Protein AF-A0A1F7GZX6-F1 (afdb_monomer)

Radius of gyration: 33.2 Å; Cα contacts (8 Å, |Δi|>4): 77; chains: 1; bounding box: 100×64×68 Å

pLDDT: mean 72.7, std 20.12, range [37.22, 95.75]

Solvent-accessible surface area (backbone atoms only — not comparable to full-atom values): 9845 Å² total; per-residue (Å²): 137,83,87,82,87,82,84,88,86,87,87,89,81,90,82,88,84,86,84,89,88,84,90,81,92,78,90,77,80,75,74,78,78,74,80,84,77,71,100,73,70,53,73,35,57,53,48,52,51,48,53,53,52,54,52,51,50,48,48,54,53,42,68,72,39,91,84,58,55,70,66,59,52,49,50,54,52,51,52,45,60,73,53,58,56,88,92,47,51,58,67,56,44,49,62,33,50,65,52,60,30,73,95,33,71,85,39,44,70,55,36,55,51,51,53,51,52,46,44,56,64,53,52,50,49,52,50,49,52,33,48,52,26,49,77,69,69,36,52,70,63,24,50,53,53,51,48,56,57,47,50,64,61,66,74,104

Foldseek 3Di:
DDDDDDDDDDDDDDDDDDDDDDDDDDDDPDPPPPPCPDDCDDPLNVVLVVLVVVLVVLLVVLVVVPPHDPVLSVVLVVLSPVQRDPPDDNLSNLVSSLCSCVVPVSCVVVNVVSVVVCCVPQVVVLVVVLVVCVVVVNNVVSVVSVVVSVVSVVVD

Nearest PDB structures (foldseek):
  5lpn-assembly1_B  TM=3.370E-01  e=3.123E+00  Homo sapiens
  3lg7-assembly1_B  TM=1.903E-01  e=2.961E+00  synthetic construct
  5c22-assembly4_D  TM=2.482E-01  e=7.308E+00  Escherichia coli

Secondary structure (DSSP, 8-state):
-----------------------------PPP------S---HHHHHHHHHHHHHHHHHHHHHHSTTS-HHHHHHHHHHHHHHS-TT--HHHHHHHHTTTTTT-GGGHHHHHHHHHHHIIIIIIHHHHHHHHHHHTT-HHHHHHHHHHHHHHHHT-

Structure (mmCIF, N/CA/C/O backbone):
data_AF-A0A1F7GZX6-F1
#
_entry.id   AF-A0A1F7GZX6-F1
#
loop_
_atom_site.group_PDB
_atom_site.id
_atom_site.type_symbol
_atom_site.label_atom_id
_atom_site.label_alt_id
_atom_site.label_comp_id
_atom_site.label_asym_id
_atom_site.label_entity_id
_atom_site.label_seq_id
_atom_site.pdbx_PDB_ins_code
_atom_site.Cartn_x
_atom_site.Cartn_y
_atom_site.Cartn_z
_atom_site.occupancy
_atom_site.B_iso_or_equiv
_atom_site.auth_seq_id
_atom_site.auth_comp_id
_atom_site.auth_asym_id
_atom_site.auth_atom_id
_atom_site.pdbx_PDB_model_num
ATOM 1 N N . MET A 1 1 ? 84.759 -42.934 -9.341 1.00 40.91 1 MET A N 1
ATOM 2 C CA . MET A 1 1 ? 84.299 -43.073 -7.942 1.00 40.91 1 MET A CA 1
ATOM 3 C C . MET A 1 1 ? 82.782 -43.109 -8.018 1.00 40.91 1 MET A C 1
ATOM 5 O O . MET A 1 1 ? 82.213 -42.088 -8.364 1.00 40.91 1 MET A O 1
ATOM 9 N N . ILE A 1 2 ? 82.237 -44.294 -8.291 1.00 40.22 2 ILE A N 1
ATOM 10 C CA . ILE A 1 2 ? 81.674 -45.283 -7.347 1.00 40.22 2 ILE A CA 1
ATOM 11 C C . ILE A 1 2 ? 80.312 -44.837 -6.798 1.00 40.22 2 ILE A C 1
ATOM 13 O O . ILE A 1 2 ? 80.189 -43.784 -6.181 1.00 40.22 2 ILE A O 1
ATOM 17 N N . ASP A 1 3 ? 79.357 -45.715 -7.095 1.00 38.59 3 ASP A N 1
ATOM 18 C CA . ASP A 1 3 ? 77.961 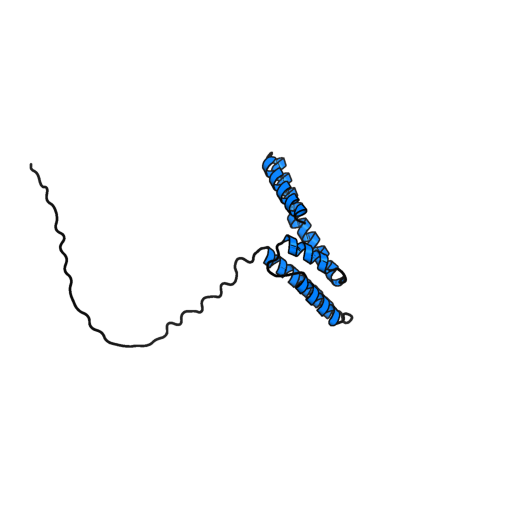-45.877 -6.704 1.00 38.59 3 ASP A CA 1
ATOM 19 C C . ASP A 1 3 ? 77.611 -45.623 -5.232 1.00 38.59 3 ASP A C 1
ATOM 21 O O . ASP A 1 3 ? 78.460 -45.684 -4.343 1.00 38.59 3 ASP A O 1
ATOM 25 N N . GLY A 1 4 ? 76.311 -45.451 -4.970 1.00 41.03 4 GLY A N 1
ATOM 26 C CA . GLY A 1 4 ? 75.770 -45.481 -3.613 1.00 41.03 4 GLY A CA 1
ATOM 27 C C . GLY A 1 4 ? 74.259 -45.285 -3.521 1.00 41.03 4 GLY A C 1
ATOM 28 O O . GLY A 1 4 ? 73.804 -44.321 -2.915 1.00 41.03 4 GLY A O 1
ATOM 29 N N . ASP A 1 5 ? 73.498 -46.191 -4.132 1.00 44.06 5 ASP A N 1
ATOM 30 C CA . ASP A 1 5 ? 72.109 -46.501 -3.769 1.00 44.06 5 ASP A CA 1
ATOM 31 C C . ASP A 1 5 ? 72.030 -47.005 -2.309 1.00 44.06 5 ASP A C 1
ATOM 33 O O . ASP A 1 5 ? 72.979 -47.646 -1.853 1.00 44.06 5 ASP A O 1
ATOM 37 N N . GLN A 1 6 ? 70.919 -46.727 -1.606 1.00 46.75 6 GLN A N 1
ATOM 38 C CA . GLN A 1 6 ? 70.178 -47.667 -0.733 1.00 46.75 6 GLN A CA 1
ATOM 39 C C . GLN A 1 6 ? 69.190 -46.971 0.231 1.00 46.75 6 GLN A C 1
ATOM 41 O O . GLN A 1 6 ? 69.530 -46.455 1.292 1.00 46.75 6 GLN A O 1
ATOM 46 N N . SER A 1 7 ? 67.920 -47.012 -0.175 1.00 41.06 7 SER A N 1
ATOM 47 C CA . SER A 1 7 ? 66.763 -47.586 0.540 1.00 41.06 7 SER A CA 1
ATOM 48 C C . SER A 1 7 ? 66.672 -47.605 2.087 1.00 41.06 7 SER A C 1
ATOM 50 O O . SER A 1 7 ? 67.407 -48.313 2.764 1.00 41.06 7 SER A O 1
ATOM 52 N N . ALA A 1 8 ? 65.554 -47.025 2.556 1.00 45.44 8 ALA A N 1
ATOM 53 C CA . ALA A 1 8 ? 64.554 -47.565 3.498 1.00 45.44 8 ALA A CA 1
ATOM 54 C C . ALA A 1 8 ? 64.934 -47.919 4.950 1.00 45.44 8 ALA A C 1
ATOM 56 O O . ALA A 1 8 ? 65.655 -48.876 5.186 1.00 45.44 8 ALA A O 1
ATOM 57 N N . THR A 1 9 ? 64.208 -47.347 5.928 1.00 41.75 9 THR A N 1
ATOM 58 C CA . THR A 1 9 ? 63.532 -48.152 6.974 1.00 41.75 9 THR A CA 1
ATOM 59 C C . THR A 1 9 ? 62.382 -47.376 7.638 1.00 41.75 9 THR A C 1
ATOM 61 O O . THR A 1 9 ? 62.586 -46.331 8.245 1.00 41.75 9 THR A O 1
ATOM 64 N N . TYR A 1 10 ? 61.170 -47.928 7.566 1.00 39.81 10 TYR A N 1
ATOM 65 C CA . TYR A 1 10 ? 60.041 -47.612 8.445 1.00 39.81 10 TYR A CA 1
ATOM 66 C C . TYR A 1 10 ? 59.949 -48.745 9.469 1.00 39.81 10 TYR A C 1
ATOM 68 O O . TYR A 1 10 ? 59.932 -49.899 9.038 1.00 39.81 10 TYR A O 1
ATOM 76 N N . LYS A 1 11 ? 59.825 -48.466 10.776 1.00 49.62 11 LYS A N 1
ATOM 77 C CA . LYS A 1 11 ? 59.148 -49.385 11.711 1.00 49.62 11 LYS A CA 1
ATOM 78 C C . LYS A 1 11 ? 58.457 -48.661 12.886 1.00 49.62 11 LYS A C 1
ATOM 80 O O . LYS A 1 11 ? 58.962 -47.636 13.334 1.00 49.62 11 LYS A O 1
ATOM 85 N N . PRO A 1 12 ? 57.315 -49.204 13.364 1.00 61.09 12 PRO A N 1
ATOM 86 C CA . PRO A 1 12 ? 56.427 -48.637 14.388 1.00 61.09 12 PRO A CA 1
ATOM 87 C C . PRO A 1 12 ? 56.605 -49.305 15.769 1.00 61.09 12 PRO A C 1
ATOM 89 O O . PRO A 1 12 ? 57.284 -50.325 15.846 1.00 61.09 12 PRO A O 1
ATOM 92 N N . GLN A 1 13 ? 55.941 -48.773 16.811 1.00 39.91 13 GLN A N 1
ATOM 93 C CA . GLN A 1 13 ? 55.440 -49.441 18.046 1.00 39.91 13 GLN A CA 1
ATOM 94 C C . GLN A 1 13 ? 54.926 -48.334 18.994 1.00 39.91 13 GLN A C 1
ATOM 96 O O . GLN A 1 13 ? 55.681 -47.439 19.348 1.00 39.91 13 GLN A O 1
ATOM 101 N N . ASP A 1 14 ? 53.630 -48.146 19.255 1.00 45.25 14 ASP A N 1
ATOM 102 C CA . ASP A 1 14 ? 52.665 -48.966 20.010 1.00 45.25 14 ASP A CA 1
ATOM 103 C C . ASP A 1 14 ? 53.160 -49.407 21.398 1.00 45.25 14 ASP A C 1
ATOM 105 O O . ASP A 1 14 ? 54.028 -50.269 21.519 1.00 45.25 14 ASP A O 1
ATOM 109 N N . THR A 1 15 ? 52.589 -48.832 22.461 1.00 46.88 15 THR A N 1
ATOM 110 C CA . THR A 1 15 ? 51.702 -49.541 23.406 1.00 46.88 15 THR A CA 1
ATOM 111 C C . THR A 1 15 ? 51.622 -48.852 24.777 1.00 46.88 15 THR A C 1
ATOM 113 O O . THR A 1 15 ? 52.630 -48.511 25.381 1.00 46.88 15 THR A O 1
ATOM 116 N N . ARG A 1 16 ? 50.384 -48.809 25.303 1.00 37.44 16 ARG A N 1
ATOM 117 C CA . ARG A 1 16 ? 50.005 -48.880 26.735 1.00 37.44 16 ARG A CA 1
ATOM 118 C C . ARG A 1 16 ? 50.382 -47.687 27.629 1.00 37.44 16 ARG A C 1
ATOM 120 O O . ARG A 1 16 ? 51.527 -47.534 28.018 1.00 37.44 16 ARG A O 1
ATOM 127 N N . ASN A 1 17 ? 49.382 -46.950 28.121 1.00 38.16 17 ASN A N 1
ATOM 128 C CA . ASN A 1 17 ? 48.756 -47.214 29.432 1.00 38.16 17 ASN A CA 1
ATOM 129 C C . ASN A 1 17 ? 47.800 -46.063 29.811 1.00 38.16 17 ASN A C 1
ATOM 131 O O . ASN A 1 17 ? 48.226 -44.926 29.990 1.00 38.16 17 ASN A O 1
ATOM 135 N N . SER A 1 18 ? 46.512 -46.357 29.987 1.00 47.62 18 SER A N 1
ATOM 136 C CA . SER A 1 18 ? 45.618 -45.548 30.838 1.00 47.62 18 SER A CA 1
ATOM 137 C C . SER A 1 18 ? 45.755 -46.040 32.291 1.00 47.62 18 SER A C 1
ATOM 139 O O . SER A 1 18 ? 46.110 -47.206 32.473 1.00 47.62 18 SER A O 1
ATOM 141 N N . PRO A 1 19 ? 45.445 -45.233 33.331 1.00 48.16 19 PRO A N 1
ATOM 142 C CA . PRO A 1 19 ? 44.046 -45.135 33.766 1.00 48.16 19 PRO A CA 1
ATOM 143 C C . PRO A 1 19 ? 43.583 -43.784 34.373 1.00 48.16 19 PRO A C 1
ATOM 145 O O . PRO A 1 19 ? 44.350 -42.865 34.632 1.00 48.16 19 PRO A O 1
ATOM 148 N N . ARG A 1 20 ? 42.253 -43.762 34.548 1.00 51.56 20 ARG A N 1
ATOM 149 C CA . ARG A 1 20 ? 41.252 -42.799 35.062 1.00 51.56 20 ARG A CA 1
ATOM 150 C C . ARG A 1 20 ? 41.527 -42.075 36.402 1.00 51.56 20 ARG A C 1
ATOM 152 O O . ARG A 1 20 ? 42.413 -42.476 37.136 1.00 51.56 20 ARG A O 1
ATOM 159 N N . PHE A 1 21 ? 40.604 -41.137 36.709 1.00 38.62 21 PHE A N 1
ATOM 160 C CA . PHE A 1 21 ? 40.200 -40.457 37.975 1.00 38.62 21 PHE A CA 1
ATOM 161 C C . PHE A 1 21 ? 40.486 -38.934 37.915 1.00 38.62 21 PHE A C 1
ATOM 163 O O . PHE A 1 21 ? 41.586 -38.553 37.558 1.00 38.62 21 PHE A O 1
ATOM 170 N N . ALA A 1 22 ? 39.594 -37.972 38.194 1.00 39.88 22 ALA A N 1
ATOM 171 C CA . ALA A 1 22 ? 38.274 -37.939 38.827 1.00 39.88 22 ALA A CA 1
ATOM 172 C C . ALA A 1 22 ? 37.510 -36.632 38.456 1.00 39.88 22 ALA A C 1
ATOM 174 O O . ALA A 1 22 ? 38.053 -35.738 37.812 1.00 39.88 22 ALA A O 1
ATOM 175 N N . LEU A 1 23 ? 36.241 -36.555 38.878 1.00 45.09 23 LEU A N 1
ATOM 176 C CA . LEU A 1 23 ? 35.278 -35.453 38.726 1.00 45.09 23 LEU A CA 1
ATOM 177 C C . LEU A 1 23 ? 35.764 -34.067 39.210 1.00 45.09 23 LEU A C 1
ATOM 179 O O . LEU A 1 23 ? 36.419 -33.963 40.242 1.00 45.09 23 LEU A O 1
ATOM 183 N N . GLY A 1 24 ? 35.251 -32.998 38.581 1.00 37.22 24 GLY A N 1
ATOM 184 C CA . GLY A 1 24 ? 35.223 -31.644 39.153 1.00 37.22 24 GLY A CA 1
ATOM 185 C C . GLY A 1 24 ? 34.439 -30.637 38.300 1.00 37.22 24 GLY A C 1
ATOM 186 O O . GLY A 1 24 ? 34.877 -30.256 37.222 1.00 37.22 24 GLY A O 1
ATOM 187 N N . LEU A 1 25 ? 33.268 -30.208 38.783 1.00 50.12 25 LEU A N 1
ATOM 188 C CA . LEU A 1 25 ? 32.405 -29.177 38.192 1.00 50.12 25 LEU A CA 1
ATOM 189 C C . LEU A 1 25 ? 33.137 -27.835 37.979 1.00 50.12 25 LEU A C 1
ATOM 191 O O . LEU A 1 25 ? 33.763 -27.352 38.920 1.00 50.12 25 LEU A O 1
ATOM 195 N N . ARG A 1 26 ? 32.869 -27.130 36.863 1.00 44.00 26 ARG A N 1
ATOM 196 C CA . ARG A 1 26 ? 32.377 -25.729 36.880 1.00 44.00 26 ARG A CA 1
ATOM 197 C C . ARG A 1 26 ? 32.002 -25.185 35.491 1.00 44.00 26 ARG A C 1
ATOM 199 O O . ARG A 1 26 ? 32.757 -25.271 34.534 1.00 44.00 26 ARG A O 1
ATOM 206 N N . ARG A 1 27 ? 30.803 -24.593 35.468 1.00 46.72 27 ARG A N 1
ATOM 207 C CA . ARG A 1 27 ? 30.161 -23.705 34.482 1.00 46.72 27 ARG A CA 1
ATOM 208 C C . ARG A 1 27 ? 31.090 -23.062 33.438 1.00 46.72 27 ARG A C 1
ATOM 210 O O . ARG A 1 27 ? 31.787 -22.104 33.750 1.00 46.72 27 ARG A O 1
ATOM 217 N N . GLY A 1 28 ? 30.924 -23.465 32.183 1.00 38.25 28 GLY A N 1
ATOM 218 C CA . GLY A 1 28 ? 31.033 -22.565 31.037 1.00 38.25 28 GLY A CA 1
ATOM 219 C C . GLY A 1 28 ? 29.629 -22.345 30.491 1.00 38.25 28 GLY A C 1
ATOM 220 O O . GLY A 1 28 ? 29.130 -23.174 29.739 1.00 38.25 28 GLY A O 1
ATOM 221 N N . ALA A 1 29 ? 28.950 -21.289 30.942 1.00 42.62 29 ALA A N 1
ATOM 222 C CA . ALA A 1 29 ? 27.710 -20.858 30.315 1.00 42.62 29 ALA A CA 1
ATOM 223 C C . ALA A 1 29 ? 28.045 -20.453 28.876 1.00 42.62 29 ALA A C 1
ATOM 225 O O . ALA A 1 29 ? 28.789 -19.500 28.653 1.00 42.62 29 ALA A O 1
ATOM 226 N N . GLN A 1 30 ? 27.532 -21.215 27.917 1.00 43.38 30 GLN A N 1
ATOM 227 C CA . GLN A 1 30 ? 27.511 -20.825 26.518 1.00 43.38 30 GLN A CA 1
ATOM 228 C C . GLN A 1 30 ? 26.757 -19.486 26.453 1.00 43.38 30 GLN A C 1
ATOM 230 O O . GLN A 1 30 ? 25.638 -19.419 26.976 1.00 43.38 30 GLN A O 1
ATOM 235 N N . PRO A 1 31 ? 27.353 -18.400 25.926 1.00 46.16 31 PRO A N 1
ATOM 236 C CA . PRO A 1 31 ? 26.621 -17.150 25.791 1.00 46.16 31 PRO A CA 1
ATOM 237 C C . PRO A 1 31 ? 25.376 -17.421 24.939 1.00 46.16 31 PRO A C 1
ATOM 239 O O . PRO A 1 31 ? 25.464 -18.218 23.997 1.00 46.16 31 PRO A O 1
ATOM 242 N N . PRO A 1 32 ? 24.219 -16.816 25.267 1.00 43.38 32 PRO A N 1
ATOM 243 C CA . PRO A 1 32 ? 23.033 -16.964 24.446 1.00 43.38 32 PRO A CA 1
ATOM 244 C C . PRO A 1 32 ? 23.415 -16.558 23.029 1.00 43.38 32 PRO A C 1
ATOM 246 O O . PRO A 1 32 ? 23.871 -15.435 22.799 1.00 43.38 32 PRO A O 1
ATOM 249 N N . SER A 1 33 ? 23.286 -17.518 22.115 1.00 45.19 33 SER A N 1
ATOM 25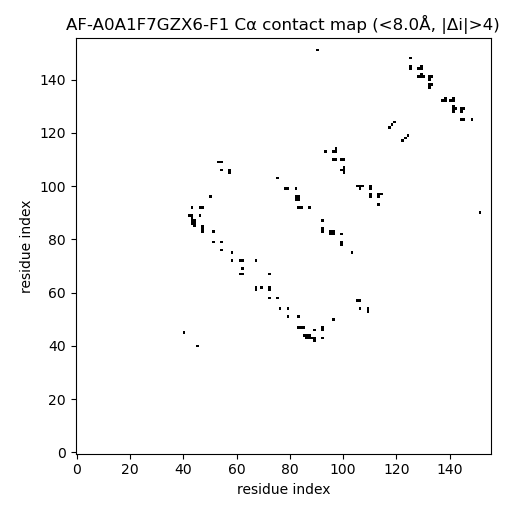0 C CA . SER A 1 33 ? 23.353 -17.311 20.679 1.00 45.19 33 SER A CA 1
ATOM 251 C C . SER A 1 33 ? 22.554 -16.057 20.376 1.00 45.19 33 SER A C 1
ATOM 253 O O . SER A 1 33 ? 21.340 -16.027 20.582 1.00 45.19 33 SER A O 1
ATOM 255 N N . SER A 1 34 ? 23.272 -14.997 20.006 1.00 42.00 34 SER A N 1
ATOM 256 C CA . SER A 1 34 ? 22.690 -13.727 19.620 1.00 42.00 34 SER A CA 1
ATOM 257 C C . SER A 1 34 ? 21.608 -14.032 18.597 1.00 42.00 34 SER A C 1
ATOM 259 O O . SER A 1 34 ? 21.906 -14.613 17.555 1.00 42.00 34 SER A O 1
ATOM 261 N N . ASN A 1 35 ? 20.358 -13.702 18.927 1.00 43.03 35 ASN A N 1
ATOM 262 C CA . ASN A 1 35 ? 19.253 -13.729 17.983 1.00 43.03 35 ASN A CA 1
ATOM 263 C C . ASN A 1 35 ? 19.618 -12.796 16.825 1.00 43.03 35 ASN A C 1
ATOM 265 O O . ASN A 1 35 ? 19.385 -11.591 16.870 1.00 43.03 35 ASN A O 1
ATOM 269 N N . SER A 1 36 ? 20.218 -13.364 15.789 1.00 46.47 36 SER A N 1
ATOM 270 C CA . SER A 1 36 ? 20.308 -12.787 14.464 1.00 46.47 36 SER A CA 1
ATOM 271 C C . SER A 1 36 ? 18.926 -12.906 13.824 1.00 46.47 36 SER A C 1
ATOM 273 O O . SER A 1 36 ? 18.613 -13.835 13.087 1.00 46.47 36 SER A O 1
ATOM 275 N N . HIS A 1 37 ? 18.055 -11.961 14.150 1.00 42.16 37 HIS A N 1
ATOM 276 C CA . HIS A 1 37 ? 16.913 -11.584 13.322 1.00 42.16 37 HIS A CA 1
ATOM 277 C C . HIS A 1 37 ? 17.072 -10.081 13.066 1.00 42.16 37 HIS A C 1
ATOM 279 O O . HIS A 1 37 ? 17.118 -9.313 14.016 1.00 42.16 37 HIS A O 1
ATOM 285 N N . SER A 1 38 ? 17.215 -9.548 11.858 1.00 42.62 38 SER A N 1
ATOM 286 C CA . SER A 1 38 ? 17.220 -10.129 10.520 1.00 42.62 38 SER A CA 1
ATOM 287 C C . SER A 1 38 ? 17.929 -9.110 9.624 1.00 42.62 38 SER A C 1
ATOM 289 O O . SER A 1 38 ? 17.400 -8.027 9.396 1.00 42.62 38 SER A O 1
ATOM 291 N N . LEU A 1 39 ? 19.123 -9.420 9.122 1.00 44.81 39 LEU A N 1
ATOM 292 C CA . LEU A 1 39 ? 19.800 -8.605 8.104 1.00 44.81 39 LEU A CA 1
ATOM 293 C C . LEU A 1 39 ? 19.528 -9.210 6.723 1.00 44.81 39 LEU A C 1
ATOM 295 O O . LEU A 1 39 ? 20.420 -9.777 6.106 1.00 44.81 39 LEU A O 1
ATOM 299 N N . ASN A 1 40 ? 18.257 -9.197 6.318 1.00 48.25 40 ASN A N 1
ATOM 300 C CA . ASN A 1 40 ? 17.773 -9.304 4.934 1.00 48.25 40 ASN A CA 1
ATOM 301 C C . ASN A 1 40 ? 16.248 -9.404 4.985 1.00 48.25 40 ASN A C 1
ATOM 303 O O . ASN A 1 40 ? 15.652 -10.461 4.785 1.00 48.25 40 ASN A O 1
ATOM 307 N N . GLU A 1 41 ? 15.600 -8.300 5.338 1.00 55.84 41 GLU A N 1
ATOM 308 C CA . GLU A 1 41 ? 14.167 -8.202 5.111 1.00 55.84 41 GLU A CA 1
ATOM 309 C C . GLU A 1 41 ? 13.938 -8.092 3.598 1.00 55.84 41 GLU A C 1
ATOM 311 O O . GLU A 1 41 ? 1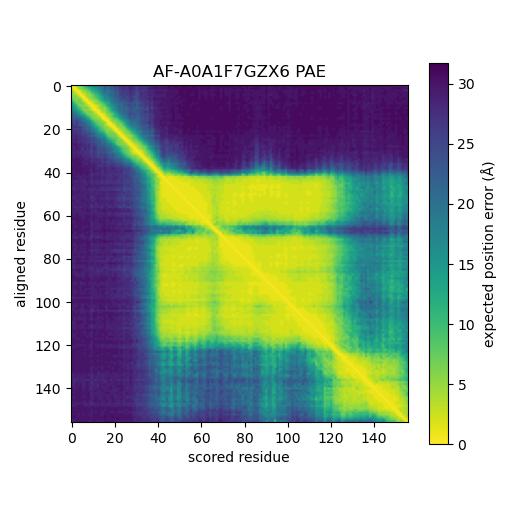4.509 -7.217 2.947 1.00 55.84 41 GLU A O 1
ATOM 316 N N . GLN A 1 42 ? 13.163 -9.022 3.028 1.00 75.75 42 GLN A N 1
ATOM 317 C CA . GLN A 1 42 ? 12.803 -8.988 1.609 1.00 75.75 42 GLN A CA 1
ATOM 318 C C . GLN A 1 42 ? 12.206 -7.608 1.271 1.00 75.75 42 GLN A C 1
ATOM 320 O O . GLN A 1 42 ? 11.429 -7.086 2.075 1.00 75.75 42 GLN A O 1
ATOM 325 N N . PRO A 1 43 ? 12.510 -7.006 0.104 1.00 82.31 43 PRO A N 1
ATOM 326 C CA . PRO A 1 43 ? 12.013 -5.673 -0.250 1.00 82.31 43 PRO A CA 1
ATOM 327 C C . PRO A 1 43 ? 10.489 -5.524 -0.124 1.00 82.31 43 PRO A C 1
ATOM 329 O O . PRO A 1 43 ? 10.005 -4.467 0.277 1.00 82.31 43 PRO A O 1
ATOM 332 N N . SER A 1 44 ? 9.736 -6.593 -0.408 1.00 83.19 44 SER A N 1
ATOM 333 C CA . SER A 1 44 ? 8.282 -6.635 -0.231 1.00 83.19 44 SER A CA 1
ATOM 334 C C . SER A 1 44 ? 7.853 -6.578 1.237 1.00 83.19 44 SER A C 1
ATOM 336 O O . SER A 1 44 ? 6.910 -5.869 1.565 1.00 83.19 44 SER A O 1
ATOM 338 N N . GLU A 1 45 ? 8.557 -7.257 2.140 1.00 90.19 45 GLU A N 1
ATOM 339 C CA . GLU A 1 45 ? 8.263 -7.227 3.578 1.00 90.19 45 GLU A CA 1
ATOM 340 C C . GLU A 1 45 ? 8.579 -5.857 4.190 1.00 90.19 45 GLU A C 1
ATOM 342 O O . GLU A 1 45 ? 7.787 -5.315 4.964 1.00 90.19 45 GLU A O 1
ATOM 347 N N . ALA A 1 46 ? 9.681 -5.235 3.764 1.00 87.88 46 ALA A N 1
ATOM 348 C CA . ALA A 1 46 ? 9.999 -3.862 4.145 1.00 87.88 46 ALA A CA 1
ATOM 349 C C . ALA A 1 46 ? 8.909 -2.885 3.668 1.00 87.88 46 ALA A C 1
ATOM 351 O O . ALA A 1 46 ? 8.506 -1.984 4.408 1.00 87.88 46 ALA A O 1
ATOM 352 N N . PHE A 1 47 ? 8.389 -3.084 2.454 1.00 89.19 47 PHE A N 1
ATOM 353 C CA . PHE A 1 47 ? 7.305 -2.270 1.909 1.00 89.19 47 PHE A CA 1
ATOM 354 C C . PHE A 1 47 ? 5.975 -2.488 2.636 1.00 89.19 47 PHE A C 1
ATOM 356 O O . PHE A 1 47 ? 5.314 -1.517 3.001 1.00 89.19 47 PHE A O 1
ATOM 363 N N . ARG A 1 48 ? 5.616 -3.742 2.929 1.00 93.75 48 ARG A N 1
ATOM 364 C CA . ARG A 1 48 ? 4.442 -4.106 3.733 1.00 93.75 48 ARG A CA 1
ATOM 365 C C . ARG A 1 48 ? 4.454 -3.386 5.082 1.00 93.75 48 ARG A C 1
ATOM 367 O O . ARG A 1 48 ? 3.500 -2.691 5.423 1.00 93.75 48 ARG A O 1
ATOM 374 N N . LYS A 1 49 ? 5.570 -3.480 5.813 1.00 94.12 49 LYS A N 1
ATOM 375 C CA . LYS A 1 49 ? 5.762 -2.792 7.099 1.00 94.12 49 LYS A CA 1
ATOM 376 C C . LYS A 1 49 ? 5.679 -1.279 6.970 1.00 94.12 49 LYS A C 1
ATOM 378 O O . LYS A 1 49 ? 5.134 -0.618 7.849 1.00 94.12 49 LYS A O 1
ATOM 383 N N . TRP A 1 50 ? 6.221 -0.713 5.895 1.00 92.81 50 TRP A N 1
ATOM 384 C CA . TRP A 1 50 ? 6.109 0.719 5.642 1.00 92.81 50 TRP A CA 1
ATOM 385 C C . TRP A 1 50 ? 4.644 1.149 5.484 1.00 92.81 50 TRP A C 1
ATOM 387 O O . TRP A 1 50 ? 4.243 2.121 6.122 1.00 92.81 50 TRP A O 1
ATOM 397 N N . ILE A 1 51 ? 3.835 0.396 4.727 1.00 93.00 51 ILE A N 1
ATOM 398 C CA . ILE A 1 51 ? 2.392 0.655 4.583 1.00 93.00 51 ILE A CA 1
ATOM 399 C C . ILE A 1 51 ? 1.709 0.594 5.957 1.00 93.00 51 ILE A C 1
ATOM 401 O O . ILE A 1 51 ? 1.036 1.547 6.348 1.00 93.00 51 ILE A O 1
ATOM 405 N N . GLU A 1 52 ? 1.934 -0.483 6.718 1.00 94.88 52 GLU A N 1
ATOM 406 C CA . GLU A 1 52 ? 1.380 -0.666 8.070 1.00 94.88 52 GLU A CA 1
ATOM 407 C C . GLU A 1 52 ? 1.733 0.509 8.997 1.00 94.88 52 GLU A C 1
ATOM 409 O O . GLU A 1 52 ? 0.871 1.048 9.693 1.00 94.88 52 GLU A O 1
ATOM 414 N N . MET A 1 53 ? 2.991 0.960 8.982 1.00 95.69 53 MET A N 1
ATOM 415 C CA . MET A 1 53 ? 3.437 2.097 9.787 1.00 95.69 53 MET A CA 1
ATOM 416 C C . MET A 1 53 ? 2.756 3.408 9.394 1.00 95.69 53 MET A C 1
ATOM 418 O O . MET A 1 53 ? 2.422 4.203 10.273 1.00 95.69 53 MET A O 1
ATOM 422 N N . GLU A 1 54 ? 2.574 3.676 8.102 1.00 94.44 54 GLU A N 1
ATOM 423 C CA . GLU A 1 54 ? 1.909 4.903 7.661 1.00 94.44 54 GLU A CA 1
ATOM 424 C C . GLU A 1 54 ? 0.417 4.898 8.018 1.00 94.44 54 GLU A C 1
ATOM 426 O O . GLU A 1 54 ? -0.089 5.913 8.498 1.00 94.44 54 GLU A O 1
ATOM 431 N N . VAL A 1 55 ? -0.267 3.753 7.904 1.00 94.75 55 VAL A N 1
ATOM 432 C CA . VAL A 1 55 ? -1.647 3.603 8.399 1.00 94.75 55 VAL A CA 1
ATOM 433 C C . VAL A 1 55 ? -1.717 3.882 9.902 1.00 94.75 55 VAL A C 1
ATOM 435 O O . VAL A 1 55 ? -2.574 4.643 10.351 1.00 94.75 55 VAL A O 1
ATOM 438 N N . LEU A 1 56 ? -0.792 3.328 10.692 1.00 94.94 56 LEU A N 1
ATOM 439 C CA . LEU A 1 56 ? -0.753 3.552 12.140 1.00 94.94 56 LEU A CA 1
ATOM 440 C C . LEU A 1 56 ? -0.562 5.030 12.505 1.00 94.94 56 LEU A C 1
ATOM 442 O O . LEU A 1 56 ? -1.148 5.498 13.483 1.00 94.94 56 LEU A O 1
ATOM 446 N N . LYS A 1 57 ? 0.228 5.781 11.729 1.00 94.25 57 LYS A N 1
ATOM 447 C CA . LYS A 1 57 ? 0.382 7.233 11.924 1.00 94.25 57 LYS A CA 1
ATOM 448 C C . LYS A 1 57 ? -0.940 7.959 11.703 1.00 94.25 57 LYS A C 1
ATOM 450 O O . LYS A 1 57 ? -1.332 8.744 12.563 1.00 94.25 57 LYS A O 1
ATOM 455 N N . ILE A 1 58 ? -1.652 7.637 10.624 1.00 92.06 58 ILE A N 1
ATOM 456 C CA . ILE A 1 58 ? -2.971 8.215 10.336 1.00 92.06 58 ILE A CA 1
ATOM 457 C C . ILE A 1 58 ? -3.952 7.878 11.460 1.00 92.06 58 ILE A C 1
ATOM 459 O O . ILE A 1 58 ? -4.594 8.769 12.007 1.00 92.06 58 ILE A O 1
ATOM 463 N N . MET A 1 59 ? -4.023 6.614 11.883 1.00 91.12 59 MET A N 1
ATOM 464 C CA . MET A 1 59 ? -4.880 6.210 13.001 1.00 91.12 59 MET A CA 1
ATOM 465 C C . MET A 1 59 ? -4.554 6.983 14.282 1.00 91.12 59 MET A C 1
ATOM 467 O O . MET A 1 59 ? -5.464 7.425 14.978 1.00 91.12 59 MET A O 1
ATOM 471 N N . LYS A 1 60 ? -3.269 7.191 14.591 1.00 91.06 60 LYS A N 1
ATOM 472 C CA . LYS A 1 60 ? -2.843 7.969 15.761 1.00 91.06 60 LYS A CA 1
ATOM 473 C C . LYS A 1 60 ? -3.290 9.429 15.675 1.00 91.06 60 LYS A C 1
ATOM 475 O O . LYS A 1 60 ? -3.709 9.989 16.686 1.00 91.06 60 LYS A O 1
ATOM 480 N N . GLU A 1 61 ? -3.227 10.035 14.493 1.00 90.25 61 GLU A N 1
ATOM 481 C CA . GLU A 1 61 ? -3.766 11.378 14.267 1.00 90.25 61 GLU A CA 1
ATOM 482 C C . GLU A 1 61 ? -5.283 11.412 14.460 1.00 90.25 61 GLU A C 1
ATOM 484 O O . GLU A 1 61 ? -5.781 12.311 15.134 1.00 90.25 61 GLU A O 1
ATOM 489 N N . LEU A 1 62 ? -6.007 10.415 13.944 1.00 87.94 62 LEU A N 1
ATOM 490 C CA . LEU A 1 62 ? -7.458 10.297 14.107 1.00 87.94 62 LEU A CA 1
ATOM 491 C C . LEU A 1 62 ? -7.867 10.152 15.578 1.00 87.94 62 LEU A C 1
ATOM 493 O O . LEU A 1 62 ? -8.806 10.816 15.993 1.00 87.94 62 LEU A O 1
ATOM 497 N N . VAL A 1 63 ? -7.140 9.373 16.392 1.00 87.31 63 VAL A N 1
ATOM 498 C CA . VAL A 1 63 ? -7.383 9.290 17.851 1.00 87.31 63 VAL A CA 1
ATOM 499 C C . VAL A 1 63 ? -7.250 10.662 18.525 1.00 87.31 63 VAL A C 1
ATOM 501 O O . VAL A 1 63 ? -7.964 10.961 19.481 1.00 87.31 63 VAL A O 1
ATOM 504 N N . GLY A 1 64 ? -6.327 11.503 18.050 1.00 84.12 64 GLY A N 1
ATOM 505 C CA . GLY A 1 64 ? -6.128 12.853 18.580 1.00 84.12 64 GLY A CA 1
ATOM 506 C C . GLY A 1 64 ? -7.276 13.814 18.255 1.00 84.12 64 GLY A C 1
ATOM 507 O O . GLY A 1 64 ? -7.466 14.805 18.966 1.00 84.12 64 GLY A O 1
ATOM 508 N N . ARG A 1 65 ? -8.059 13.523 17.211 1.00 83.88 65 ARG A N 1
ATOM 509 C CA . ARG A 1 65 ? -9.231 14.304 16.818 1.00 83.88 65 ARG A CA 1
ATOM 510 C C . ARG A 1 65 ? -10.454 13.727 17.543 1.00 83.88 65 ARG A C 1
ATOM 512 O O . ARG A 1 65 ? -10.882 12.604 17.303 1.00 83.88 65 ARG A O 1
ATOM 519 N N . LYS A 1 66 ? -10.990 14.479 18.511 1.00 70.25 66 LYS A N 1
ATOM 520 C CA . LYS A 1 66 ? -12.063 14.030 19.431 1.00 70.25 66 LYS A CA 1
ATOM 521 C C . LYS A 1 66 ? -13.400 13.682 18.747 1.00 70.25 66 LYS A C 1
ATOM 523 O O . LYS A 1 66 ? -14.340 13.289 19.430 1.00 70.25 66 LYS A O 1
ATOM 528 N N . ASP A 1 67 ? -13.500 13.869 17.439 1.00 69.56 67 ASP A N 1
ATOM 529 C CA . ASP A 1 67 ? -14.663 13.637 16.585 1.00 69.56 67 ASP A CA 1
ATOM 530 C C . ASP A 1 67 ? -14.661 12.258 15.899 1.00 69.56 67 ASP A C 1
ATOM 532 O O . ASP A 1 67 ? -15.688 11.850 15.356 1.00 69.56 67 ASP A O 1
ATOM 536 N N . VAL A 1 68 ? -13.559 11.500 15.954 1.00 72.94 68 VAL A N 1
ATOM 537 C CA . VAL A 1 68 ? -13.480 10.175 15.320 1.00 72.94 68 VAL A CA 1
ATOM 538 C C . VAL A 1 68 ? -13.898 9.071 16.292 1.00 72.94 68 VAL A C 1
ATOM 540 O O . VAL A 1 68 ? -13.330 8.898 17.370 1.00 72.94 68 VAL A O 1
ATOM 543 N N . GLN A 1 69 ? -14.891 8.271 15.896 1.00 79.25 69 GLN A N 1
ATOM 544 C CA . GLN A 1 69 ? -15.358 7.137 16.695 1.00 79.25 69 GLN A CA 1
ATOM 545 C C . GLN A 1 69 ? -14.312 6.015 16.720 1.00 79.25 69 GLN A C 1
ATOM 547 O O . GLN A 1 69 ? -13.777 5.633 15.680 1.00 79.25 69 GLN A O 1
ATOM 552 N N . SER A 1 70 ? -14.085 5.405 17.888 1.00 83.00 70 SER A N 1
ATOM 553 C CA . SER A 1 70 ? -13.177 4.252 18.050 1.00 83.00 70 SER A CA 1
ATOM 554 C C . SER A 1 70 ? -13.471 3.113 17.066 1.00 83.00 70 SER A C 1
ATOM 556 O O . SER A 1 70 ? -12.551 2.473 16.558 1.00 83.00 70 SER A O 1
ATOM 558 N N . LYS A 1 71 ? -14.751 2.918 16.729 1.00 87.62 71 LYS A N 1
ATOM 559 C CA . LYS A 1 71 ? -15.211 1.963 15.718 1.00 87.62 71 LYS A CA 1
ATOM 560 C C . LYS A 1 71 ? -14.595 2.225 14.339 1.00 87.62 71 LYS A C 1
ATOM 562 O O . LYS A 1 71 ? -14.153 1.288 13.687 1.00 87.62 71 LYS A O 1
ATOM 567 N N . ARG A 1 72 ? -14.494 3.490 13.922 1.00 90.19 72 ARG A N 1
ATOM 568 C CA . ARG A 1 72 ? -13.925 3.878 12.623 1.00 90.19 72 ARG A CA 1
ATOM 569 C C . ARG A 1 72 ? -12.447 3.509 12.519 1.00 90.19 72 ARG A C 1
ATOM 571 O O . ARG A 1 72 ? -11.985 3.011 11.500 1.00 90.19 72 ARG A O 1
ATOM 578 N N . ILE A 1 73 ? -11.719 3.703 13.613 1.00 91.19 73 ILE A N 1
ATOM 579 C CA . ILE A 1 73 ? -10.296 3.369 13.725 1.00 91.19 73 ILE A CA 1
ATOM 580 C C . ILE A 1 73 ? -10.100 1.849 13.667 1.00 91.19 73 ILE A C 1
ATOM 582 O O . ILE A 1 73 ? -9.195 1.364 12.992 1.00 91.19 73 ILE A O 1
ATOM 586 N N . GLN A 1 74 ? -10.980 1.089 14.320 1.00 92.94 74 GLN A N 1
ATOM 587 C CA . GLN A 1 74 ? -10.966 -0.370 14.257 1.00 92.94 74 GLN A CA 1
ATOM 588 C C . GLN A 1 74 ? -11.273 -0.895 12.847 1.00 92.94 74 GLN A C 1
ATOM 590 O O . GLN A 1 74 ? -10.622 -1.830 12.388 1.00 92.94 74 GLN A O 1
ATOM 595 N N . GLU A 1 75 ? -12.222 -0.281 12.138 1.00 94.44 75 GLU A N 1
ATOM 596 C CA . GLU A 1 75 ? -12.533 -0.627 10.746 1.00 94.44 75 GLU A CA 1
ATOM 597 C C . GLU A 1 75 ? -11.327 -0.408 9.817 1.00 94.44 75 GLU A C 1
ATOM 599 O O . GLU A 1 75 ? -11.016 -1.284 9.012 1.00 94.44 75 GLU A O 1
ATOM 604 N N . ILE A 1 76 ? -10.602 0.706 9.977 1.00 94.00 76 ILE A N 1
ATOM 605 C CA . ILE A 1 76 ? -9.360 0.985 9.233 1.00 94.00 76 ILE A CA 1
ATOM 606 C C . ILE A 1 76 ? -8.292 -0.081 9.514 1.00 94.00 76 ILE A C 1
ATOM 608 O O . ILE A 1 76 ? -7.650 -0.580 8.585 1.00 94.00 76 ILE A O 1
ATOM 612 N N . ALA A 1 77 ? -8.110 -0.456 10.783 1.00 94.00 77 ALA A N 1
ATOM 613 C CA . ALA A 1 77 ? -7.144 -1.480 11.171 1.00 94.00 77 ALA A CA 1
ATOM 614 C C . ALA A 1 77 ? -7.476 -2.835 10.534 1.00 94.00 77 ALA A C 1
ATOM 616 O O . ALA A 1 77 ? -6.618 -3.440 9.892 1.00 94.00 77 ALA A O 1
ATOM 617 N N . ASN A 1 78 ? -8.730 -3.277 10.660 1.00 95.38 78 ASN A N 1
ATOM 618 C CA . ASN A 1 78 ? -9.192 -4.543 10.096 1.00 95.38 78 ASN A CA 1
ATOM 619 C C . ASN A 1 78 ? -9.008 -4.567 8.578 1.00 95.38 78 ASN A C 1
ATOM 621 O O . ASN A 1 78 ? -8.405 -5.495 8.052 1.00 95.38 78 ASN A O 1
ATOM 625 N N . ARG A 1 79 ? -9.417 -3.499 7.883 1.00 94.75 79 ARG A N 1
ATOM 626 C CA . ARG A 1 79 ? -9.238 -3.402 6.432 1.00 94.75 79 ARG A CA 1
ATOM 627 C C . ARG A 1 79 ? -7.773 -3.482 6.015 1.00 94.75 79 ARG A C 1
ATOM 629 O O . ARG A 1 79 ? -7.452 -4.114 5.012 1.00 94.75 79 ARG A O 1
ATOM 636 N N . THR A 1 80 ? -6.886 -2.857 6.783 1.00 94.62 80 THR A N 1
ATOM 637 C CA . THR A 1 80 ? -5.447 -2.914 6.509 1.00 94.62 80 THR A CA 1
ATOM 638 C C . THR A 1 80 ? -4.927 -4.340 6.630 1.00 94.62 80 THR A C 1
ATOM 640 O O . THR A 1 80 ? -4.232 -4.800 5.733 1.00 94.62 80 THR A O 1
ATOM 643 N N . LEU A 1 81 ? -5.318 -5.066 7.678 1.00 95.00 81 LEU A N 1
ATOM 644 C CA . LEU A 1 81 ? -4.936 -6.469 7.873 1.00 95.00 81 LEU A CA 1
ATOM 645 C C . LEU A 1 81 ? -5.560 -7.412 6.829 1.00 95.00 81 LEU A C 1
ATOM 647 O O . LEU A 1 81 ? -4.951 -8.417 6.458 1.00 95.00 81 LEU A O 1
ATOM 651 N N . ASP A 1 82 ? -6.751 -7.085 6.327 1.00 95.75 82 ASP A N 1
ATOM 652 C CA . ASP A 1 82 ? -7.435 -7.866 5.294 1.00 95.75 82 ASP A CA 1
ATOM 653 C C . ASP A 1 82 ? -6.769 -7.728 3.919 1.00 95.75 82 ASP A C 1
ATOM 655 O O . ASP A 1 82 ? -6.718 -8.697 3.154 1.00 95.75 82 ASP A O 1
ATOM 659 N N . LEU A 1 83 ? -6.261 -6.535 3.599 1.00 94.44 83 LEU A N 1
ATOM 660 C CA . LEU A 1 83 ? -5.675 -6.222 2.295 1.00 94.44 83 LEU A CA 1
ATOM 661 C C . LEU A 1 83 ? -4.158 -6.417 2.251 1.00 94.44 83 LEU A C 1
ATOM 663 O O . LEU A 1 83 ? -3.634 -6.857 1.231 1.00 94.44 83 L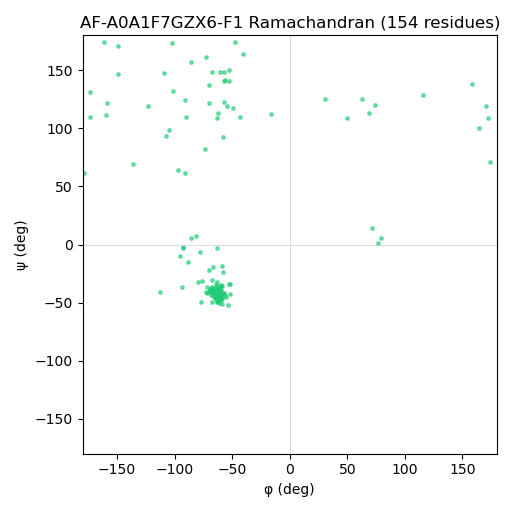EU A O 1
ATOM 667 N N . ILE A 1 84 ? -3.450 -6.108 3.335 1.00 95.38 84 ILE A N 1
ATOM 668 C CA . ILE A 1 84 ? -1.987 -6.104 3.393 1.00 95.38 84 ILE A CA 1
ATOM 669 C C . ILE A 1 84 ? -1.523 -7.336 4.168 1.00 95.38 84 ILE A C 1
ATOM 671 O O . ILE A 1 84 ? -1.520 -7.354 5.397 1.00 95.38 84 ILE A O 1
ATOM 675 N N . LYS A 1 85 ? -1.136 -8.391 3.441 1.00 93.69 85 LYS A N 1
ATOM 676 C CA . LYS A 1 85 ? -0.750 -9.682 4.031 1.00 93.69 85 LYS A CA 1
ATOM 677 C C . LYS A 1 85 ? 0.753 -9.953 3.906 1.00 93.69 85 LYS A C 1
ATOM 679 O O . LYS A 1 85 ? 1.365 -9.563 2.909 1.00 93.69 85 LYS A O 1
ATOM 684 N N . PRO A 1 86 ? 1.355 -10.665 4.877 1.00 92.94 86 PRO A N 1
ATOM 685 C CA . PRO A 1 86 ? 2.714 -11.185 4.744 1.00 92.94 86 PRO A CA 1
ATOM 686 C C . PRO A 1 86 ? 2.858 -12.088 3.513 1.00 92.94 86 PRO A C 1
ATOM 688 O O . PRO A 1 86 ? 1.913 -12.781 3.131 1.00 92.94 86 PRO A O 1
ATOM 691 N N . GLY A 1 87 ? 4.043 -12.101 2.903 1.00 89.50 87 GLY A N 1
ATOM 692 C CA . GLY A 1 87 ? 4.350 -12.931 1.735 1.00 89.50 87 GLY A CA 1
ATOM 693 C C . GLY A 1 87 ? 3.785 -12.428 0.401 1.00 89.50 87 GLY A C 1
ATOM 694 O O . GLY A 1 87 ? 3.999 -13.072 -0.625 1.00 89.50 87 GLY A O 1
ATOM 695 N N . MET A 1 88 ? 3.088 -11.287 0.376 1.00 86.31 88 MET A N 1
ATOM 696 C CA . MET A 1 88 ? 2.650 -10.662 -0.873 1.00 86.31 88 MET A CA 1
ATOM 697 C C . MET A 1 88 ? 3.838 -10.129 -1.687 1.00 86.31 88 MET A C 1
ATOM 699 O O . MET A 1 88 ? 4.854 -9.682 -1.148 1.00 86.31 88 MET A O 1
ATOM 703 N N . THR A 1 89 ? 3.697 -10.145 -3.013 1.00 85.88 89 THR A N 1
ATOM 704 C CA . THR A 1 89 ? 4.669 -9.522 -3.919 1.00 85.88 89 THR A CA 1
ATOM 705 C C . THR A 1 89 ? 4.565 -7.998 -3.853 1.00 85.88 89 THR A C 1
ATOM 707 O O . THR A 1 89 ? 3.547 -7.448 -3.431 1.00 85.88 89 THR A O 1
ATOM 710 N N . MET A 1 90 ? 5.603 -7.292 -4.312 1.00 82.88 90 MET A N 1
ATOM 711 C CA . MET A 1 90 ? 5.610 -5.823 -4.336 1.00 82.88 90 MET A CA 1
ATOM 712 C C . MET A 1 90 ? 4.419 -5.245 -5.123 1.00 82.88 90 MET A C 1
ATOM 714 O O . MET A 1 90 ? 3.767 -4.316 -4.654 1.00 82.88 90 MET A O 1
ATOM 718 N N . GLY A 1 91 ? 4.106 -5.826 -6.288 1.00 79.31 91 GLY A N 1
ATOM 719 C CA . GLY A 1 91 ? 2.963 -5.419 -7.110 1.00 79.31 91 GLY A CA 1
ATOM 720 C C . GLY A 1 91 ? 1.625 -5.670 -6.414 1.00 79.31 91 GLY A C 1
ATOM 721 O O . GLY A 1 91 ? 0.796 -4.767 -6.344 1.00 79.31 91 GLY A O 1
ATOM 722 N N . ALA A 1 92 ? 1.441 -6.850 -5.809 1.00 84.75 92 ALA A N 1
ATOM 723 C CA . ALA A 1 92 ? 0.222 -7.167 -5.065 1.00 84.75 92 ALA A CA 1
ATOM 724 C C . ALA A 1 92 ? 0.025 -6.238 -3.853 1.00 84.75 92 ALA A C 1
ATOM 726 O O . ALA A 1 92 ? -1.082 -5.753 -3.632 1.00 84.75 92 ALA A O 1
ATOM 727 N N . LEU A 1 93 ? 1.099 -5.933 -3.113 1.00 88.81 93 LEU A N 1
ATOM 728 C CA . LEU A 1 93 ? 1.070 -4.970 -2.008 1.00 88.81 93 LEU A CA 1
ATOM 729 C C . LEU A 1 93 ? 0.690 -3.572 -2.484 1.00 88.81 93 LEU A C 1
ATOM 731 O O . LEU A 1 93 ? -0.1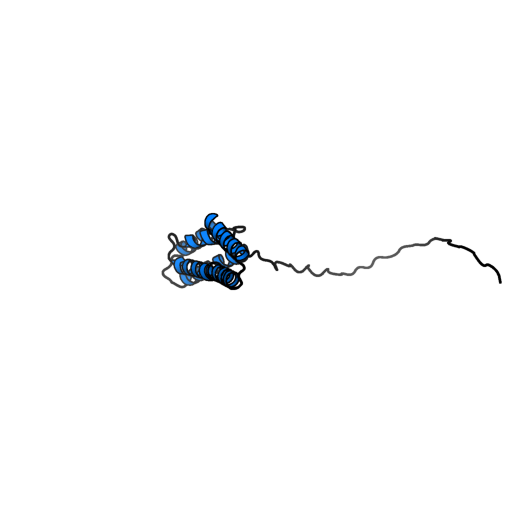16 -2.913 -1.837 1.00 88.81 93 LEU A O 1
ATOM 735 N N . PHE A 1 94 ? 1.242 -3.124 -3.611 1.00 87.62 94 PHE A N 1
ATOM 736 C CA . PHE A 1 94 ? 0.912 -1.821 -4.176 1.00 87.62 94 PHE A CA 1
ATOM 737 C C . PHE A 1 94 ? -0.568 -1.745 -4.577 1.00 87.62 94 PHE A C 1
ATOM 739 O O . PHE A 1 94 ? -1.272 -0.831 -4.153 1.00 87.62 94 PHE A O 1
ATOM 746 N N . GLN A 1 95 ? -1.062 -2.745 -5.311 1.00 88.12 95 GLN A N 1
ATOM 747 C CA . GLN A 1 95 ? -2.460 -2.828 -5.747 1.00 88.12 95 GLN A CA 1
ATOM 748 C C . GLN A 1 95 ? -3.443 -2.930 -4.572 1.00 88.12 95 GLN A C 1
ATOM 750 O O . GLN A 1 95 ? -4.541 -2.376 -4.617 1.00 88.12 95 GLN A O 1
ATOM 755 N N . ALA A 1 96 ? -3.064 -3.627 -3.501 1.00 92.19 96 ALA A N 1
ATOM 756 C CA . ALA A 1 96 ? -3.852 -3.678 -2.277 1.00 92.19 96 ALA A CA 1
ATOM 757 C C . ALA A 1 96 ? -3.825 -2.334 -1.530 1.00 92.19 96 ALA A C 1
ATOM 759 O O . ALA A 1 96 ? -4.861 -1.866 -1.060 1.00 92.19 96 ALA A O 1
ATOM 760 N N . ALA A 1 97 ? -2.661 -1.682 -1.467 1.00 90.69 97 ALA A N 1
ATOM 761 C CA . ALA A 1 97 ? -2.479 -0.421 -0.759 1.00 90.69 97 ALA A CA 1
ATOM 762 C C . ALA A 1 97 ? -3.235 0.748 -1.404 1.00 90.69 97 ALA A C 1
ATOM 764 O O . ALA A 1 97 ? -3.796 1.564 -0.677 1.00 90.69 97 ALA A O 1
ATOM 765 N N . ILE A 1 98 ? -3.325 0.817 -2.737 1.00 91.19 98 ILE A N 1
ATOM 766 C CA . ILE A 1 98 ? -4.117 1.864 -3.411 1.00 91.19 98 ILE A CA 1
ATOM 767 C C . ILE A 1 98 ? -5.626 1.734 -3.168 1.00 91.19 98 ILE A C 1
ATOM 769 O O . ILE A 1 98 ? -6.336 2.712 -3.343 1.00 91.19 98 ILE A O 1
ATOM 773 N N . LYS A 1 99 ? -6.108 0.555 -2.748 1.00 92.62 99 LYS A N 1
ATOM 774 C CA . LYS A 1 99 ? -7.521 0.284 -2.416 1.00 92.62 99 LYS A CA 1
ATOM 775 C C . LYS A 1 99 ? -7.834 0.487 -0.934 1.00 92.62 99 LYS A C 1
ATOM 777 O O . LYS A 1 99 ? -8.972 0.282 -0.498 1.00 92.62 99 LYS A O 1
ATOM 782 N N . LEU A 1 100 ? -6.837 0.837 -0.116 1.00 92.69 100 LEU A N 1
ATOM 783 C CA . LEU A 1 100 ? -7.043 1.029 1.320 1.00 92.69 100 LEU A CA 1
ATOM 784 C C . LEU A 1 100 ? -8.070 2.130 1.593 1.00 92.69 100 LEU A C 1
ATOM 786 O O . LEU A 1 100 ? -8.876 1.977 2.508 1.00 92.69 100 LEU A O 1
ATOM 790 N N . ASN A 1 101 ? -8.086 3.182 0.775 1.00 92.19 101 ASN A N 1
ATOM 791 C CA . ASN A 1 101 ? -8.980 4.321 0.936 1.00 92.19 101 ASN A CA 1
ATOM 792 C C . ASN A 1 101 ? -10.429 4.084 0.468 1.00 92.19 101 ASN A C 1
ATOM 794 O O . ASN A 1 101 ? -11.266 4.950 0.723 1.00 92.19 101 ASN A O 1
ATOM 798 N N . ASP A 1 102 ? -10.780 2.955 -0.167 1.00 91.44 102 ASP A N 1
ATOM 799 C CA . ASP A 1 102 ? -12.167 2.739 -0.614 1.00 91.44 102 ASP A CA 1
ATOM 800 C C . ASP A 1 102 ? -13.116 2.682 0.594 1.00 91.44 102 ASP A C 1
ATOM 802 O O . ASP A 1 102 ? -13.123 1.721 1.368 1.00 91.44 102 ASP A O 1
ATOM 806 N N . GLY A 1 103 ? -13.932 3.726 0.755 1.00 90.06 103 GLY A N 1
ATOM 807 C CA . GLY A 1 103 ? -14.798 3.903 1.923 1.00 90.06 103 GLY A CA 1
ATOM 808 C C . GLY A 1 103 ? -14.086 4.445 3.170 1.00 90.06 103 GLY A C 1
ATOM 809 O O . GLY A 1 103 ? -14.727 4.567 4.216 1.00 90.06 103 GLY A O 1
ATOM 810 N N . TYR A 1 104 ? -12.801 4.803 3.061 1.00 91.88 104 TYR A N 1
ATOM 811 C CA . TYR A 1 104 ? -11.930 5.336 4.117 1.00 91.88 104 TYR A CA 1
ATOM 812 C C . TYR A 1 104 ? -11.095 6.525 3.605 1.00 91.88 104 TYR A C 1
ATOM 814 O O . TYR A 1 104 ? -9.874 6.403 3.473 1.00 91.88 104 TYR A O 1
ATOM 822 N N . PRO A 1 105 ? -11.724 7.686 3.323 1.00 91.12 105 PRO A N 1
ATOM 823 C CA . PRO A 1 105 ? -11.027 8.880 2.822 1.00 91.12 105 PRO A CA 1
ATOM 824 C C . PRO A 1 105 ? -9.932 9.387 3.772 1.00 91.12 105 PRO A C 1
ATOM 826 O O . PRO A 1 105 ? -9.010 10.088 3.367 1.00 91.12 105 PRO A O 1
ATOM 829 N N . GLU A 1 106 ? -9.969 8.993 5.046 1.00 90.19 106 GLU A N 1
ATOM 830 C CA . GLU A 1 106 ? -8.901 9.267 6.005 1.00 90.19 106 GLU A CA 1
ATOM 831 C C . GLU A 1 106 ? -7.538 8.706 5.553 1.00 90.19 106 GLU A C 1
ATOM 833 O O . GLU A 1 106 ? -6.496 9.209 5.973 1.00 90.19 106 GLU A O 1
ATOM 838 N N . LEU A 1 107 ? -7.538 7.689 4.684 1.00 93.31 107 LEU A N 1
ATOM 839 C CA . LEU A 1 107 ? -6.345 7.053 4.126 1.00 93.31 107 LEU A CA 1
ATOM 840 C C . LEU A 1 107 ? -5.897 7.653 2.782 1.00 93.31 107 LEU A C 1
ATOM 842 O O . LEU A 1 107 ? -4.832 7.276 2.289 1.00 93.31 107 LEU A O 1
ATOM 846 N N . ASP A 1 108 ? -6.628 8.615 2.210 1.00 92.06 108 ASP A N 1
ATOM 847 C CA . ASP A 1 108 ? -6.244 9.287 0.957 1.00 92.06 108 ASP A CA 1
ATOM 848 C C . ASP A 1 108 ? -4.805 9.844 0.980 1.00 92.06 108 ASP A C 1
ATOM 850 O O . ASP A 1 108 ? -4.070 9.640 0.006 1.00 92.06 108 ASP A O 1
ATOM 854 N N . PRO A 1 109 ? -4.320 10.480 2.071 1.00 92.31 109 PRO A N 1
ATOM 855 C CA . PRO A 1 109 ? -2.946 10.978 2.125 1.00 92.31 109 PRO A CA 1
ATOM 856 C C . PRO A 1 109 ? -1.890 9.875 1.957 1.00 92.31 109 PRO A C 1
ATOM 858 O O . PRO A 1 109 ? -0.851 10.114 1.336 1.00 92.31 109 PRO A O 1
ATOM 861 N N . LEU A 1 110 ? -2.155 8.666 2.471 1.00 91.56 110 LEU A N 1
ATOM 862 C CA . LEU A 1 110 ? -1.280 7.505 2.294 1.00 91.56 110 LEU A CA 1
ATOM 863 C C . LEU A 1 110 ? -1.272 7.056 0.835 1.00 91.56 110 LEU A C 1
ATOM 865 O O . LEU A 1 110 ? -0.196 6.889 0.267 1.00 91.56 110 LEU A O 1
ATOM 869 N N . VAL A 1 111 ? -2.445 6.897 0.218 1.00 90.94 111 VAL A N 1
ATOM 870 C CA . VAL A 1 111 ? -2.552 6.451 -1.181 1.00 90.94 111 VAL A CA 1
ATOM 871 C C . VAL A 1 111 ? -1.840 7.429 -2.117 1.00 90.94 111 VAL A C 1
ATOM 873 O O . VAL A 1 111 ? -1.045 7.011 -2.959 1.00 90.94 111 VAL A O 1
ATOM 876 N N . ILE A 1 112 ? -2.021 8.737 -1.914 1.00 90.44 112 ILE A N 1
ATOM 877 C CA . ILE A 1 112 ? -1.318 9.772 -2.685 1.00 90.44 112 ILE A CA 1
ATOM 878 C C . ILE A 1 112 ? 0.201 9.652 -2.508 1.00 90.44 112 ILE A C 1
ATOM 880 O O . ILE A 1 112 ? 0.952 9.730 -3.483 1.00 90.44 112 ILE A O 1
ATOM 884 N N . LYS A 1 113 ? 0.678 9.463 -1.272 1.00 89.88 113 LYS A N 1
ATOM 885 C CA . LYS A 1 113 ? 2.109 9.297 -0.984 1.00 89.88 113 LYS A CA 1
ATOM 886 C C . LYS A 1 113 ? 2.674 8.035 -1.638 1.00 89.88 113 LYS A C 1
ATOM 888 O O . LYS A 1 113 ? 3.753 8.091 -2.221 1.00 89.88 113 LYS A O 1
ATOM 893 N N . LEU A 1 114 ? 1.931 6.932 -1.586 1.00 87.81 114 LEU A N 1
ATOM 894 C CA . LEU A 1 114 ? 2.283 5.653 -2.197 1.00 87.81 114 LEU A CA 1
ATOM 895 C C . LEU A 1 114 ? 2.412 5.784 -3.720 1.00 87.81 114 LEU A C 1
ATOM 897 O O . LEU A 1 114 ? 3.410 5.349 -4.290 1.00 87.81 114 LEU A O 1
ATOM 901 N N . MET A 1 115 ? 1.447 6.439 -4.373 1.00 83.56 115 MET A N 1
ATOM 902 C CA . MET A 1 115 ? 1.490 6.686 -5.816 1.00 83.56 115 MET A CA 1
ATOM 903 C C . MET A 1 115 ? 2.683 7.560 -6.216 1.00 83.56 115 MET A C 1
ATOM 905 O O . MET A 1 115 ? 3.358 7.247 -7.194 1.00 83.56 115 MET A O 1
ATOM 909 N N . LYS A 1 116 ? 2.998 8.606 -5.441 1.00 85.25 116 LYS A N 1
ATOM 910 C CA . LYS A 1 116 ? 4.176 9.457 -5.686 1.00 85.25 116 LYS A CA 1
ATOM 911 C C . LYS A 1 116 ? 5.490 8.694 -5.542 1.00 85.25 116 LYS A C 1
ATOM 913 O O . LYS A 1 116 ? 6.358 8.812 -6.400 1.00 85.25 116 LYS A O 1
ATOM 918 N N . GLU A 1 117 ? 5.633 7.906 -4.480 1.00 79.25 117 GLU A N 1
ATOM 919 C CA . GLU A 1 117 ? 6.806 7.051 -4.258 1.00 79.25 117 GLU A CA 1
ATOM 920 C C . GLU A 1 117 ? 6.979 6.035 -5.388 1.00 79.25 117 GLU A C 1
ATOM 922 O O . GLU A 1 117 ? 8.092 5.823 -5.868 1.00 79.25 117 GLU A O 1
ATOM 927 N N . TYR A 1 118 ? 5.878 5.439 -5.850 1.00 74.19 118 TYR A N 1
ATOM 928 C CA . TYR A 1 118 ? 5.907 4.509 -6.969 1.00 74.19 118 TYR A CA 1
ATOM 929 C C . TYR A 1 118 ? 6.315 5.200 -8.273 1.00 74.19 118 TYR A C 1
ATOM 931 O O . TYR A 1 118 ? 7.194 4.717 -8.990 1.00 74.19 118 TYR A O 1
ATOM 939 N N . GLU A 1 119 ? 5.743 6.369 -8.561 1.00 70.12 119 GLU A N 1
ATOM 940 C CA . GLU A 1 119 ? 6.105 7.143 -9.744 1.00 70.12 119 GLU A CA 1
ATOM 941 C C . GLU A 1 119 ? 7.596 7.518 -9.725 1.00 70.12 119 GLU A C 1
ATOM 943 O O . GLU A 1 119 ? 8.313 7.253 -10.690 1.00 70.12 119 GLU A O 1
ATOM 948 N N . GLN A 1 120 ? 8.099 8.026 -8.597 1.00 71.56 120 GLN A N 1
ATOM 949 C CA . GLN A 1 120 ? 9.508 8.392 -8.412 1.00 71.56 120 GLN A CA 1
ATOM 950 C C . GLN A 1 120 ? 10.469 7.208 -8.525 1.00 71.56 120 GLN A C 1
ATOM 952 O O . GLN A 1 120 ? 11.493 7.305 -9.200 1.00 71.56 120 GLN A O 1
ATOM 957 N N . LYS A 1 121 ? 10.163 6.079 -7.882 1.00 68.50 121 LYS A N 1
ATOM 958 C CA . LYS A 1 121 ? 11.085 4.938 -7.839 1.00 68.50 121 LYS A CA 1
ATOM 959 C C . LYS A 1 121 ? 11.070 4.089 -9.097 1.00 68.50 121 LYS A C 1
ATOM 961 O O . LYS A 1 121 ? 12.116 3.541 -9.430 1.00 68.50 121 LYS A O 1
ATOM 966 N N . TYR A 1 122 ? 9.929 3.967 -9.769 1.00 63.12 122 TYR A N 1
ATOM 967 C CA . TYR A 1 122 ? 9.770 3.000 -10.856 1.00 63.12 122 TYR A CA 1
ATOM 968 C C . TYR A 1 122 ? 9.610 3.656 -12.221 1.00 63.12 122 TYR A C 1
ATOM 970 O O . TYR A 1 122 ? 10.224 3.197 -13.177 1.00 63.12 122 TYR A O 1
ATOM 978 N N . LYS A 1 123 ? 8.846 4.749 -12.331 1.00 61.19 123 LYS A N 1
ATOM 979 C CA . LYS A 1 123 ? 8.628 5.410 -13.626 1.00 61.19 123 LYS A CA 1
ATOM 980 C C . LYS A 1 123 ? 9.844 6.242 -14.025 1.00 61.19 123 LYS A C 1
ATOM 982 O O . LYS A 1 123 ? 10.348 6.076 -15.129 1.00 61.19 123 LYS A O 1
ATOM 987 N N . TYR A 1 124 ? 10.359 7.080 -13.124 1.00 57.53 124 TYR A N 1
ATOM 988 C CA . TYR A 1 124 ? 11.492 7.950 -13.457 1.00 57.53 124 TYR A CA 1
ATOM 989 C C . TYR A 1 124 ? 12.817 7.195 -13.580 1.00 57.53 124 TYR A C 1
ATOM 991 O O . TYR A 1 124 ? 13.531 7.436 -14.542 1.00 57.53 124 TYR A O 1
ATOM 999 N N . LYS A 1 125 ? 13.112 6.219 -12.710 1.00 61.94 125 LYS A N 1
ATOM 1000 C CA . LYS A 1 125 ? 14.355 5.429 -12.826 1.00 61.94 125 LYS A CA 1
ATOM 1001 C C . LYS A 1 125 ? 14.419 4.568 -14.083 1.00 61.94 125 LYS A C 1
ATOM 1003 O O . LYS A 1 125 ? 15.488 4.419 -14.662 1.00 61.94 125 LYS A O 1
ATOM 1008 N N . ALA A 1 126 ? 13.293 3.991 -14.498 1.00 61.00 126 ALA A N 1
ATOM 1009 C CA . ALA A 1 126 ? 13.244 3.224 -15.735 1.00 61.00 126 ALA A CA 1
ATOM 1010 C C . ALA A 1 126 ? 13.433 4.129 -16.957 1.00 61.00 126 ALA A C 1
ATOM 1012 O O . ALA A 1 126 ? 14.172 3.776 -17.867 1.00 61.00 126 ALA A O 1
ATOM 1013 N N . ILE A 1 127 ? 12.802 5.307 -16.961 1.00 65.44 127 ILE A N 1
ATOM 1014 C CA . ILE A 1 127 ? 12.966 6.288 -18.039 1.00 65.44 127 ILE A CA 1
ATOM 1015 C C . ILE A 1 127 ? 14.401 6.825 -18.075 1.00 65.44 127 ILE A C 1
ATOM 1017 O O . ILE A 1 127 ? 14.961 6.934 -19.156 1.00 65.44 127 ILE A O 1
ATOM 1021 N N . GLU A 1 128 ? 15.007 7.115 -16.925 1.00 70.88 128 GLU A N 1
ATOM 1022 C CA . GLU A 1 128 ? 16.398 7.571 -16.813 1.00 70.88 128 GLU A CA 1
ATOM 1023 C C . GLU A 1 128 ? 17.370 6.505 -17.340 1.00 70.88 128 GLU A C 1
ATOM 1025 O O . GLU A 1 128 ? 18.155 6.795 -18.231 1.00 70.88 128 GLU A O 1
ATOM 1030 N N . GLN A 1 129 ? 17.223 5.240 -16.927 1.00 69.44 129 GLN A N 1
ATOM 1031 C CA . GLN A 1 129 ? 18.041 4.138 -17.453 1.00 69.44 129 GLN A CA 1
ATOM 1032 C C . GLN A 1 129 ? 17.857 3.923 -18.955 1.00 69.44 129 GLN A C 1
ATOM 1034 O O . GLN A 1 129 ? 18.830 3.686 -19.662 1.00 69.44 129 GLN A O 1
ATOM 1039 N N . VAL A 1 130 ? 16.626 3.995 -19.460 1.00 73.56 130 VAL A N 1
ATOM 1040 C CA . VAL A 1 130 ? 16.367 3.866 -20.900 1.00 73.56 130 VAL A CA 1
ATOM 1041 C C . VAL A 1 130 ? 16.974 5.042 -21.659 1.00 73.56 130 VAL A C 1
ATOM 1043 O O . VAL A 1 130 ? 17.568 4.828 -22.709 1.00 73.56 130 VAL A O 1
ATOM 1046 N N . THR A 1 131 ? 16.872 6.259 -21.123 1.00 77.31 131 THR A N 1
ATOM 1047 C CA . THR A 1 131 ? 17.457 7.464 -21.727 1.00 77.31 131 THR A CA 1
ATOM 1048 C C . THR A 1 131 ? 18.977 7.348 -21.775 1.00 77.31 131 THR A C 1
ATOM 1050 O O . THR A 1 131 ? 19.547 7.480 -22.853 1.00 77.31 131 THR A O 1
A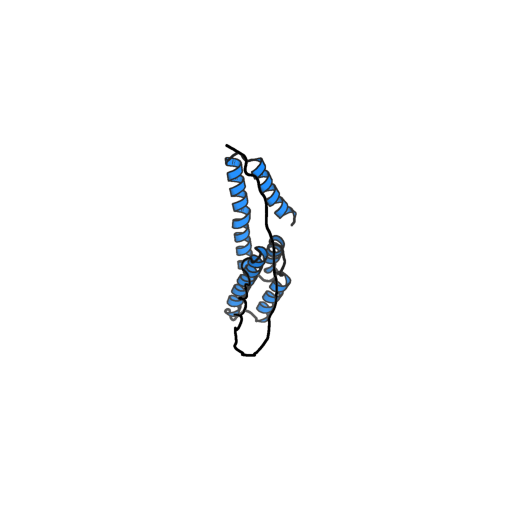TOM 1053 N N . ASP A 1 132 ? 19.620 6.965 -20.671 1.00 82.31 132 ASP A N 1
ATOM 1054 C CA . ASP A 1 132 ? 21.067 6.744 -20.617 1.00 82.31 132 ASP A CA 1
ATOM 1055 C C . ASP A 1 132 ? 21.508 5.651 -21.602 1.00 82.31 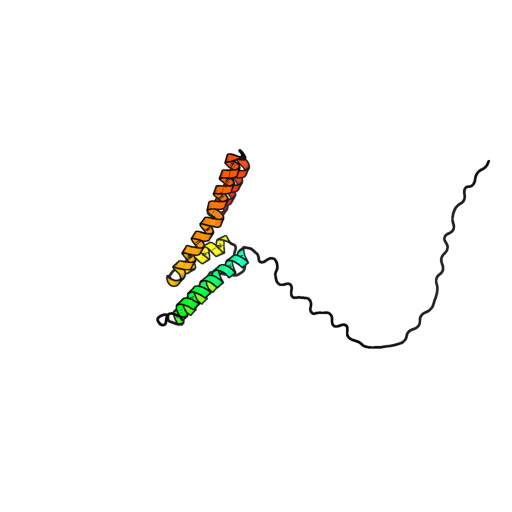132 ASP A C 1
ATOM 1057 O O . ASP A 1 132 ? 22.506 5.796 -22.306 1.00 82.31 132 ASP A O 1
ATOM 1061 N N . LEU A 1 133 ? 20.776 4.537 -21.689 1.00 82.12 133 LEU A N 1
ATOM 1062 C CA . LEU A 1 133 ? 21.109 3.443 -22.606 1.00 82.12 133 LEU A CA 1
ATOM 1063 C C . LEU A 1 133 ? 20.944 3.860 -24.072 1.00 82.12 133 LEU A C 1
ATOM 1065 O O . LEU A 1 133 ? 21.793 3.525 -24.897 1.00 82.12 133 LEU A O 1
ATOM 1069 N N . VAL A 1 134 ? 19.906 4.633 -24.393 1.00 79.75 134 VAL A N 1
ATOM 1070 C CA . VAL A 1 134 ? 19.670 5.193 -25.731 1.00 79.75 134 VAL A CA 1
ATOM 1071 C C . VAL A 1 134 ? 20.763 6.194 -26.111 1.00 79.75 134 VAL A C 1
ATOM 1073 O O . VAL A 1 134 ? 21.314 6.099 -27.207 1.00 79.75 134 VAL A O 1
ATOM 1076 N N . GLU A 1 135 ? 21.136 7.101 -25.207 1.00 83.06 135 GLU A N 1
ATOM 1077 C CA . GLU A 1 135 ? 22.214 8.073 -25.430 1.00 83.06 135 GLU A CA 1
ATOM 1078 C C . GLU A 1 135 ? 23.578 7.394 -25.622 1.00 83.06 135 GLU A C 1
ATOM 1080 O O . GLU A 1 135 ? 24.396 7.850 -26.421 1.00 83.06 135 GLU A O 1
ATOM 1085 N N . ASN A 1 136 ? 23.801 6.254 -24.964 1.00 84.69 136 ASN A N 1
ATOM 1086 C CA . ASN A 1 136 ? 25.003 5.434 -25.125 1.00 84.69 136 ASN A CA 1
ATOM 1087 C C . ASN A 1 136 ? 24.928 4.438 -26.303 1.00 84.69 136 ASN A C 1
ATOM 1089 O O . ASN A 1 136 ? 25.829 3.613 -26.466 1.00 84.69 136 ASN A O 1
ATOM 1093 N N . GLY A 1 137 ? 23.872 4.484 -27.126 1.00 84.44 137 GLY A N 1
ATOM 1094 C CA . GLY A 1 137 ? 23.695 3.620 -28.300 1.00 84.44 137 GLY A CA 1
ATOM 1095 C C . GLY A 1 137 ? 23.390 2.149 -27.985 1.00 84.44 137 GLY A C 1
ATOM 1096 O O . GLY A 1 137 ? 23.473 1.296 -28.869 1.00 84.44 137 GLY A O 1
ATOM 1097 N N . LYS A 1 138 ? 23.036 1.835 -26.736 1.00 84.75 138 LYS A N 1
ATOM 1098 C CA . LYS A 1 138 ? 22.727 0.491 -26.227 1.00 84.75 138 LYS A CA 1
ATOM 1099 C C . LYS A 1 138 ? 21.235 0.182 -26.360 1.00 84.75 138 LYS A C 1
ATOM 1101 O O . LYS A 1 138 ? 20.531 -0.037 -25.374 1.00 84.75 138 LYS A O 1
ATOM 1106 N N . TYR A 1 139 ? 20.748 0.182 -27.596 1.00 82.75 139 TYR A N 1
ATOM 1107 C CA . TYR A 1 139 ? 19.320 0.045 -27.890 1.00 82.75 139 TYR A CA 1
ATOM 1108 C C . TYR A 1 139 ? 18.734 -1.310 -27.461 1.00 82.75 139 TYR A C 1
ATOM 1110 O O . TYR A 1 139 ? 17.624 -1.335 -26.937 1.00 82.75 139 TYR A O 1
ATOM 1118 N N . ASP A 1 140 ? 19.494 -2.402 -27.584 1.00 80.19 140 ASP A N 1
ATOM 1119 C CA . ASP A 1 140 ? 19.044 -3.742 -27.173 1.00 80.19 140 ASP A CA 1
ATOM 1120 C C . ASP A 1 140 ? 18.834 -3.831 -25.647 1.00 80.19 140 ASP A C 1
ATOM 1122 O O . ASP A 1 140 ? 17.837 -4.368 -25.166 1.00 80.19 140 ASP A O 1
ATOM 1126 N N . GLU A 1 141 ? 19.740 -3.233 -24.864 1.00 79.06 141 GLU A N 1
ATOM 1127 C CA . GLU A 1 141 ? 19.620 -3.164 -23.400 1.00 79.06 141 GLU A CA 1
ATOM 1128 C C . GLU A 1 141 ? 18.448 -2.260 -22.981 1.00 79.06 141 GLU A C 1
ATOM 1130 O O . GLU A 1 141 ? 17.730 -2.567 -22.027 1.00 79.06 141 GLU A O 1
ATOM 1135 N N . ALA A 1 142 ? 18.227 -1.159 -23.706 1.00 75.94 142 ALA A N 1
ATOM 1136 C CA . ALA A 1 142 ? 17.093 -0.268 -23.479 1.00 75.94 142 ALA A CA 1
ATOM 1137 C C . ALA A 1 142 ? 15.754 -0.975 -23.756 1.00 75.94 142 ALA A C 1
ATOM 1139 O O . ALA A 1 142 ? 14.810 -0.829 -22.976 1.00 75.94 142 ALA A O 1
ATOM 1140 N N . GLU A 1 143 ? 15.677 -1.777 -24.822 1.00 79.94 143 GLU A N 1
ATOM 1141 C CA . GLU A 1 143 ? 14.489 -2.565 -25.163 1.00 79.94 143 GLU A CA 1
ATOM 1142 C C . GLU A 1 143 ? 14.145 -3.574 -24.056 1.00 79.94 143 GLU A C 1
ATOM 1144 O O . GLU A 1 143 ? 12.983 -3.684 -23.659 1.00 79.94 143 GLU A O 1
ATOM 1149 N N . ASP A 1 144 ? 15.146 -4.250 -23.493 1.00 80.44 144 ASP A N 1
ATOM 1150 C CA . ASP A 1 144 ? 14.965 -5.192 -22.384 1.00 80.44 144 ASP A CA 1
ATOM 1151 C C . ASP A 1 144 ? 14.459 -4.516 -21.103 1.00 80.44 144 ASP A C 1
ATOM 1153 O O . ASP A 1 144 ? 13.623 -5.071 -20.381 1.00 80.44 144 ASP A O 1
ATOM 1157 N N . VAL A 1 145 ? 14.937 -3.305 -20.806 1.00 78.31 145 VAL A N 1
ATOM 1158 C CA . VAL A 1 145 ? 14.448 -2.522 -19.661 1.00 78.31 145 VAL A CA 1
ATOM 1159 C C . VAL A 1 145 ? 12.995 -2.100 -19.886 1.00 78.31 145 VAL A C 1
ATOM 1161 O O . VAL A 1 145 ? 12.168 -2.254 -18.985 1.00 78.31 145 VAL A O 1
ATOM 1164 N N . VAL A 1 146 ? 12.645 -1.645 -21.093 1.00 76.56 146 VAL A N 1
ATOM 1165 C CA . VAL A 1 146 ? 11.260 -1.297 -21.450 1.00 76.56 146 VAL A CA 1
ATOM 1166 C C . VAL A 1 146 ? 10.344 -2.519 -21.365 1.00 76.56 146 VAL A C 1
ATOM 1168 O O . VAL A 1 146 ? 9.263 -2.417 -20.781 1.00 76.56 146 VAL A O 1
ATOM 1171 N N . LYS A 1 147 ? 10.770 -3.685 -21.867 1.00 76.62 147 LYS A N 1
ATOM 1172 C CA . LYS A 1 147 ? 10.009 -4.940 -21.755 1.00 76.62 147 LYS A CA 1
ATOM 1173 C C . LYS A 1 147 ? 9.741 -5.312 -20.305 1.00 76.62 147 LYS A C 1
ATOM 1175 O O . LYS A 1 147 ? 8.591 -5.555 -19.969 1.00 76.62 147 LYS A O 1
ATOM 1180 N N . LYS A 1 148 ? 10.740 -5.247 -19.420 1.00 69.25 148 LYS A N 1
ATOM 1181 C CA . LYS A 1 148 ? 10.553 -5.531 -17.983 1.00 69.25 148 LYS A CA 1
ATOM 1182 C C . LYS A 1 148 ? 9.552 -4.583 -17.317 1.00 69.25 148 LYS A C 1
ATOM 1184 O O . LYS A 1 148 ? 8.755 -5.004 -16.482 1.00 69.25 148 LYS A O 1
ATOM 1189 N N . VAL A 1 149 ? 9.569 -3.305 -17.692 1.00 68.56 149 VAL A N 1
ATOM 1190 C CA . VAL A 1 149 ? 8.618 -2.301 -17.183 1.00 68.56 149 VAL A CA 1
ATOM 1191 C C . VAL A 1 149 ? 7.202 -2.567 -17.702 1.00 68.56 149 VAL A C 1
ATOM 1193 O O . VAL A 1 149 ? 6.233 -2.407 -16.959 1.00 68.56 149 VAL A O 1
ATOM 1196 N N . LEU A 1 150 ? 7.072 -2.985 -18.963 1.00 64.12 150 LEU A N 1
ATOM 1197 C CA . LEU A 1 150 ? 5.793 -3.338 -19.578 1.00 64.12 150 LEU A CA 1
ATOM 1198 C C . LEU A 1 150 ? 5.234 -4.658 -19.043 1.00 64.12 150 LEU A C 1
ATOM 1200 O O . LEU A 1 150 ? 4.050 -4.719 -18.745 1.00 64.12 150 LEU A O 1
ATOM 1204 N N . GLU A 1 151 ? 6.059 -5.684 -18.849 1.00 62.78 151 GLU A N 1
ATOM 1205 C CA . GLU A 1 151 ? 5.664 -6.957 -18.235 1.00 62.78 151 GLU A CA 1
ATOM 1206 C C . GLU A 1 151 ? 5.160 -6.754 -16.805 1.00 62.78 151 GLU A C 1
ATOM 1208 O O . GLU A 1 151 ? 4.165 -7.358 -16.407 1.00 62.78 151 GLU A O 1
ATOM 1213 N N . PHE A 1 152 ? 5.778 -5.842 -16.051 1.00 58.81 152 PHE A N 1
ATOM 1214 C CA . PHE A 1 152 ? 5.293 -5.470 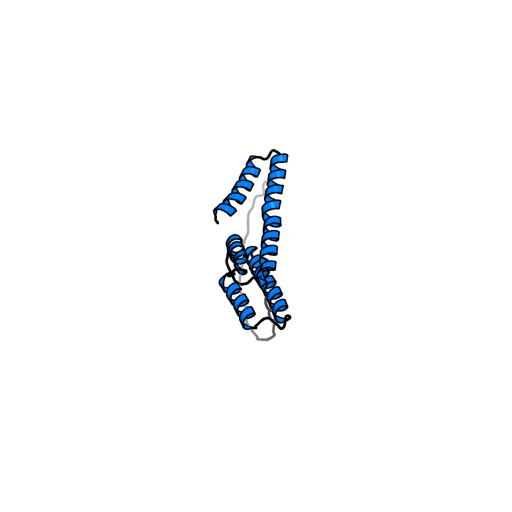-14.724 1.00 58.81 152 PHE A CA 1
ATOM 1215 C C . PHE A 1 152 ? 3.908 -4.801 -14.766 1.00 58.81 152 PHE A C 1
ATOM 1217 O O . PHE A 1 152 ? 3.107 -5.011 -13.861 1.00 58.81 152 PHE A O 1
ATOM 1224 N N . LYS A 1 153 ? 3.609 -4.034 -15.824 1.00 53.97 153 LYS A N 1
ATOM 1225 C CA . LYS A 1 153 ? 2.274 -3.466 -16.090 1.00 53.97 153 LYS A CA 1
ATOM 1226 C C . LYS A 1 153 ? 1.270 -4.482 -16.646 1.00 53.97 153 LYS A C 1
ATOM 1228 O O . LYS A 1 153 ? 0.083 -4.336 -16.430 1.00 53.97 153 LYS A O 1
ATOM 1233 N N . MET A 1 154 ? 1.711 -5.475 -17.413 1.00 44.03 154 MET A N 1
ATOM 1234 C CA . MET A 1 154 ? 0.820 -6.457 -18.053 1.00 44.03 154 MET A CA 1
ATOM 1235 C C . MET A 1 154 ? 0.516 -7.667 -17.166 1.00 44.03 154 MET A C 1
ATOM 1237 O O . MET A 1 154 ? -0.412 -8.412 -17.456 1.00 44.03 154 MET A O 1
ATOM 1241 N N . SER A 1 155 ? 1.287 -7.855 -16.094 1.00 44.72 155 SER A N 1
ATOM 1242 C CA . SER A 1 155 ? 0.989 -8.816 -15.027 1.00 44.72 155 SER A CA 1
ATOM 1243 C C . SER A 1 155 ? -0.027 -8.268 -14.002 1.00 44.72 155 SER A C 1
ATOM 1245 O O . SER A 1 155 ? -0.219 -8.899 -12.960 1.00 44.72 155 SER A O 1
ATOM 1247 N N . GLU A 1 156 ? -0.613 -7.089 -14.274 1.00 40.59 156 GLU A N 1
ATOM 1248 C CA . GLU A 1 156 ? -1.787 -6.511 -13.589 1.00 40.59 156 GLU A CA 1
ATOM 1249 C C . GLU A 1 156 ? -3.064 -7.332 -13.819 1.00 40.59 156 GLU A C 1
ATOM 1251 O O . GLU A 1 156 ? -3.316 -7.758 -14.970 1.00 40.59 156 GLU A O 1
#

Organism: NCBI:txid1802037

Mean predicted aligned error: 17.02 Å

Sequence (156 aa):
MIDGDQSATYKPQDTRNSPRFALGLRRGAQPPSSNSHSLNEQPSEAFRKWIEMEVLKIMKELVGRKDVQSKRIQEIANRTLDLIKPGMTMGALFQAAIKLNDGYPELDPLVIKLMKEYEQKYKYKAIEQVTDLV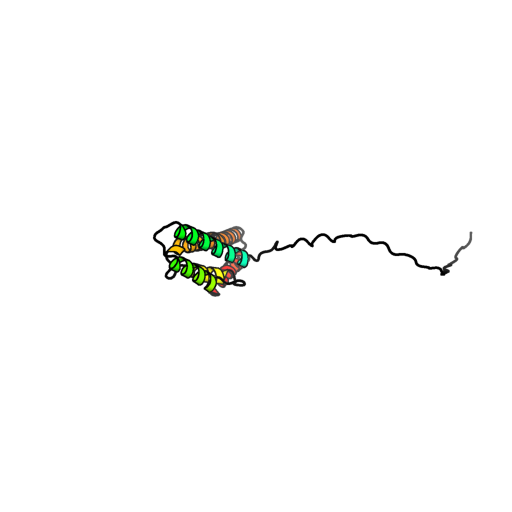ENGKYDEAEDVVKKVLEFKMSE